Protein AF-A0AAD7N7X2-F1 (afdb_monomer)

Foldseek 3Di:
DDDDPPDPPDDDPVVVVVVLVQQQPFADPVRFGKFWWWDDDPQKIFIWIWTPDVDIWIWGWDDDPPDLDTDIDIDDDDIGTDGDHPVWKDKDFQDPLADDPPWAFAFRIADNVGWTKGWKWFQFPVRHIDIHIATPSSDDSCPDPGGTMITMTTPDPPDDDD

Nearest PDB structures (foldseek):
  7zv6-assembly1_B  TM=5.154E-01  e=1.117E+00  Aichi virus A846/88
  7zv6-assembly3_C  TM=5.191E-01  e=1.377E+00  Aichi virus A846/88
  7zv1-assembly1_A  TM=5.361E-01  e=1.886E+00  Aichi virus A846/88
  7zv1-assembly3_C  TM=5.300E-01  e=4.135E+00  Aichi virus A846/88
  2x1g-assembly2_D  TM=1.932E-01  e=2.325E+00  Drosophila melanogaster

Secondary structure (DSSP, 8-state):
-------GGGS-HHHHHHHHHHH--EE-TTS-EEEEEEEEETTEEEEEEEEESSSEEEEEEE--TT-SS-EEEEE-S--EEE---TTTEEEEE-STTPPPTT-EEPEEEE-TT--EEEEEEEEETTS-EEEEEEETTS-----TTSEEEEEEEESSTT----

Radius of gyration: 15.63 Å; Cα contacts (8 Å, |Δi|>4): 316; chains: 1; bounding box: 41×42×36 Å

Organism: NCBI:txid1033252

Solvent-accessible surface area (backbone atoms only — not comparable to full-atom values): 9474 Å² total; per-residue (Å²): 136,88,82,76,81,84,69,76,88,75,57,57,78,67,59,44,49,52,51,50,56,66,40,43,77,41,49,50,98,85,67,32,45,26,32,46,24,31,28,75,50,96,74,18,37,38,29,26,40,34,35,56,49,106,58,79,44,34,32,29,72,45,70,57,96,88,50,96,59,88,40,78,43,81,52,92,71,73,69,43,81,48,79,57,47,77,94,46,34,46,78,43,75,42,66,95,28,46,70,65,83,99,58,50,69,40,61,24,32,25,42,72,88,66,52,52,25,24,41,24,34,38,34,32,86,88,70,52,53,43,76,42,56,26,40,76,76,39,45,49,81,80,70,76,93,54,53,53,44,24,36,38,27,44,74,45,92,84,69,79,73,130

Structure (mmCIF, N/CA/C/O backbone):
data_AF-A0AAD7N7X2-F1
#
_entry.id   AF-A0AAD7N7X2-F1
#
loop_
_atom_site.group_PDB
_atom_site.id
_atom_site.type_symbol
_atom_site.label_atom_id
_atom_site.label_alt_id
_atom_site.label_comp_id
_atom_site.label_asym_id
_atom_site.label_entity_id
_atom_site.label_seq_id
_atom_site.pdbx_PDB_ins_code
_atom_site.Cartn_x
_atom_site.Cartn_y
_atom_site.Cartn_z
_atom_site.occupancy
_atom_site.B_iso_or_equiv
_atom_site.auth_seq_id
_atom_site.auth_comp_id
_atom_site.auth_asym_id
_atom_site.auth_atom_id
_atom_site.pdbx_PDB_model_num
ATOM 1 N N . MET A 1 1 ? -13.476 6.738 -16.865 1.00 27.53 1 MET A N 1
ATOM 2 C CA . MET A 1 1 ? -12.410 7.370 -16.058 1.00 27.53 1 MET A CA 1
ATOM 3 C C . MET A 1 1 ? -13.084 8.303 -15.060 1.00 27.53 1 MET A C 1
ATOM 5 O O . MET A 1 1 ? -13.447 9.412 -15.425 1.00 27.53 1 MET A O 1
ATOM 9 N N . HIS A 1 2 ? -13.376 7.822 -13.849 1.00 22.67 2 HIS A N 1
ATOM 10 C CA . HIS A 1 2 ? -13.985 8.647 -12.803 1.00 22.67 2 HIS A CA 1
ATOM 11 C C . HIS A 1 2 ? -12.874 9.193 -11.912 1.00 22.67 2 HIS A C 1
ATOM 13 O O . HIS A 1 2 ? -12.377 8.514 -11.021 1.00 22.67 2 HIS A O 1
ATOM 19 N N . TYR A 1 3 ? -12.454 10.416 -12.217 1.00 23.02 3 TYR A N 1
ATOM 20 C CA . TYR A 1 3 ? -11.612 11.218 -11.342 1.00 23.02 3 TYR A CA 1
ATOM 21 C C . TYR A 1 3 ? -12.496 11.664 -10.170 1.00 23.02 3 TYR A C 1
ATOM 23 O O . TYR A 1 3 ? -13.501 12.338 -10.397 1.00 23.02 3 TYR A O 1
ATOM 31 N N . TYR A 1 4 ? -12.166 11.284 -8.936 1.00 24.98 4 TYR A N 1
ATOM 32 C CA . TYR A 1 4 ? -12.743 11.914 -7.748 1.00 24.98 4 TYR A CA 1
ATOM 33 C C . TYR A 1 4 ? -11.771 13.007 -7.297 1.00 24.98 4 TYR A C 1
ATOM 35 O O . TYR A 1 4 ? -10.841 12.710 -6.546 1.00 24.98 4 TYR A O 1
ATOM 43 N N . PRO A 1 5 ? -11.910 14.263 -7.766 1.00 27.75 5 PRO A N 1
ATOM 44 C CA . PRO A 1 5 ? -11.132 15.356 -7.209 1.00 27.75 5 PRO A CA 1
ATOM 45 C C . PRO A 1 5 ? -11.513 15.496 -5.732 1.00 27.75 5 PRO A C 1
ATOM 47 O O . PRO A 1 5 ? -12.625 15.909 -5.399 1.00 27.75 5 PRO A O 1
ATOM 50 N N . TRP A 1 6 ? -10.601 15.114 -4.838 1.00 34.81 6 TRP A N 1
ATOM 51 C CA . TRP A 1 6 ? -10.783 15.277 -3.401 1.00 34.81 6 TRP A CA 1
ATOM 52 C C . TRP A 1 6 ? -10.615 16.765 -3.054 1.00 34.81 6 TRP A C 1
ATOM 54 O O . TRP A 1 6 ? -9.528 17.241 -2.745 1.00 34.81 6 TRP A O 1
ATOM 64 N N . ASN A 1 7 ? -11.700 17.532 -3.192 1.00 28.31 7 ASN A N 1
ATOM 65 C CA . ASN A 1 7 ? -11.772 18.937 -2.797 1.00 28.31 7 ASN A CA 1
ATOM 66 C C . ASN A 1 7 ? -12.208 19.030 -1.327 1.00 28.31 7 ASN A C 1
ATOM 68 O O . ASN A 1 7 ? -13.396 19.082 -1.015 1.00 28.31 7 ASN A O 1
ATOM 72 N N . VAL A 1 8 ? -11.236 19.097 -0.417 1.00 39.16 8 VAL A N 1
ATOM 73 C CA . VAL A 1 8 ? -11.447 19.268 1.042 1.00 39.16 8 VAL A CA 1
ATOM 74 C C . VAL A 1 8 ? -11.963 20.658 1.405 1.00 39.16 8 VAL A C 1
ATOM 76 O O . VAL A 1 8 ? -12.275 20.938 2.556 1.00 39.16 8 VAL A O 1
ATOM 79 N N . SER A 1 9 ? -12.075 21.570 0.443 1.00 34.19 9 SER A N 1
ATOM 80 C CA . SER A 1 9 ? -12.371 22.972 0.731 1.00 34.19 9 SER A CA 1
ATOM 81 C C . SER A 1 9 ? -13.834 23.259 1.096 1.00 34.19 9 SER A C 1
ATOM 83 O O . SER A 1 9 ? -14.146 24.411 1.386 1.00 34.19 9 SER A O 1
ATOM 85 N N . LYS A 1 10 ? -14.745 22.267 1.092 1.00 34.75 10 LYS A N 1
ATOM 86 C CA . LYS A 1 10 ? -16.189 22.515 1.312 1.00 34.75 10 LYS A CA 1
ATOM 87 C C . LYS A 1 10 ? -16.944 21.558 2.244 1.00 34.75 10 LYS A C 1
ATOM 89 O O . LYS A 1 10 ? -18.145 21.742 2.413 1.00 34.75 10 LYS A O 1
ATOM 94 N N . SER A 1 11 ? -16.311 20.563 2.864 1.00 39.66 11 SER A N 1
ATOM 95 C CA . SER A 1 11 ? -17.031 19.655 3.777 1.00 39.66 11 SER A CA 1
ATOM 96 C C . SER A 1 11 ? -16.950 20.128 5.229 1.00 39.66 11 SER A C 1
ATOM 98 O O . SER A 1 11 ? -15.850 20.337 5.744 1.00 39.66 11 SER A O 1
ATOM 100 N N . ASN A 1 12 ? -18.102 20.232 5.900 1.00 40.06 12 ASN A N 1
ATOM 101 C CA . ASN A 1 12 ? -18.206 20.470 7.343 1.00 40.06 12 ASN A CA 1
ATOM 102 C C . ASN A 1 12 ? -17.256 19.554 8.138 1.00 40.06 12 ASN A C 1
ATOM 104 O O . ASN A 1 12 ? -17.024 18.402 7.768 1.00 40.06 12 ASN A O 1
ATOM 108 N N . SER A 1 13 ? -16.714 20.053 9.252 1.00 49.62 13 SER A N 1
ATOM 109 C CA . SER A 1 13 ? -15.649 19.395 10.035 1.00 49.62 13 SER A CA 1
ATOM 110 C C . SER A 1 13 ? -16.013 18.018 10.615 1.00 49.62 13 SER A C 1
ATOM 112 O O . SER A 1 13 ? -15.122 17.241 10.956 1.00 49.62 13 SER A O 1
ATOM 114 N N . LYS A 1 14 ? -17.309 17.696 10.739 1.00 45.47 14 LYS A N 1
ATOM 115 C CA . LYS A 1 14 ? -17.787 16.362 11.144 1.00 45.47 14 LYS A CA 1
ATOM 116 C C . LYS A 1 14 ? -17.828 15.381 9.969 1.00 45.47 14 LYS A C 1
ATOM 118 O O . LYS A 1 14 ? -17.381 14.250 10.126 1.00 45.47 14 LYS A O 1
ATOM 123 N N . ASP A 1 15 ? -18.272 15.834 8.799 1.00 51.47 15 ASP A N 1
ATOM 124 C CA . ASP A 1 15 ? -18.391 15.002 7.596 1.00 51.47 15 ASP A CA 1
ATOM 125 C C . ASP A 1 15 ? -17.020 14.711 6.980 1.00 51.47 15 ASP A C 1
ATOM 127 O O . ASP A 1 15 ? -16.752 13.592 6.559 1.00 51.47 15 ASP A O 1
ATOM 131 N N . SER A 1 16 ? -16.102 15.684 7.015 1.00 49.03 16 SER A N 1
ATOM 132 C CA . SER A 1 16 ? -14.698 15.473 6.623 1.00 49.03 16 SER A CA 1
ATOM 133 C C . SER A 1 16 ? -13.994 14.467 7.525 1.00 49.03 16 SER A C 1
ATOM 135 O O . SER A 1 16 ? -13.276 13.617 7.015 1.00 49.03 16 SER A O 1
ATOM 137 N N . LYS A 1 17 ? -14.212 14.511 8.846 1.00 51.12 17 LYS A N 1
ATOM 138 C CA . LYS A 1 17 ? -13.649 13.515 9.773 1.00 51.12 17 LYS A CA 1
ATOM 139 C C . LYS A 1 17 ? -14.228 12.121 9.546 1.00 51.12 17 LYS A C 1
ATOM 141 O O . LYS A 1 17 ? -13.475 11.156 9.557 1.00 51.12 17 LYS A O 1
ATOM 146 N N . ALA A 1 18 ? -15.536 12.013 9.313 1.00 47.53 18 ALA A N 1
ATOM 147 C CA . ALA A 1 18 ? -16.178 10.739 8.996 1.00 47.53 18 ALA A CA 1
ATOM 148 C C . ALA A 1 18 ? -15.666 10.155 7.667 1.00 47.53 18 ALA A C 1
ATOM 150 O O . ALA A 1 18 ? -15.330 8.975 7.611 1.00 47.53 18 ALA A O 1
ATOM 151 N N . LEU A 1 19 ? -15.521 10.988 6.631 1.00 51.84 19 LEU A N 1
ATOM 152 C CA . LEU A 1 19 ? -14.969 10.585 5.335 1.00 51.84 19 LEU A CA 1
ATOM 153 C C . LEU A 1 19 ? -13.494 10.190 5.440 1.00 51.84 19 LEU A C 1
ATOM 155 O O . LEU A 1 19 ? -13.113 9.127 4.958 1.00 51.84 19 LEU A O 1
ATOM 159 N N . VAL A 1 20 ? -12.672 10.998 6.115 1.00 54.75 20 VAL A N 1
ATOM 160 C CA . VAL A 1 20 ? -11.269 10.668 6.404 1.00 54.75 20 VAL A CA 1
ATOM 161 C C . VAL A 1 20 ? -11.190 9.315 7.098 1.00 54.75 20 VAL A C 1
ATOM 163 O O . VAL A 1 20 ? -10.474 8.447 6.612 1.00 54.75 20 VAL A O 1
ATOM 166 N N . ASN A 1 21 ? -11.985 9.080 8.144 1.00 53.31 21 ASN A N 1
ATOM 167 C CA . ASN A 1 21 ? -11.993 7.805 8.859 1.00 53.31 21 ASN A CA 1
ATOM 168 C C . ASN A 1 21 ? -12.442 6.631 7.976 1.00 53.31 21 ASN A C 1
ATOM 170 O O . ASN A 1 21 ? -11.847 5.566 8.072 1.00 53.31 21 ASN A O 1
ATOM 174 N N . SER A 1 22 ? -13.427 6.826 7.091 1.00 56.62 22 SER A N 1
ATOM 175 C CA . SER A 1 22 ? -13.912 5.767 6.187 1.00 56.62 22 SER A CA 1
ATOM 176 C C . SER A 1 22 ? -12.887 5.327 5.138 1.00 56.62 22 SER A C 1
ATOM 178 O O . SER A 1 22 ? -12.951 4.205 4.652 1.00 56.62 22 SER A O 1
ATOM 180 N N . PHE A 1 23 ? -11.927 6.195 4.806 1.00 63.78 23 PHE A N 1
ATOM 181 C CA . PHE A 1 23 ? -10.853 5.883 3.864 1.00 63.78 23 PHE A CA 1
ATOM 182 C C . PHE A 1 23 ? -9.501 5.663 4.542 1.00 63.78 23 PHE A C 1
ATOM 184 O O . PHE A 1 23 ? -8.555 5.306 3.848 1.00 63.78 23 PHE A O 1
ATOM 191 N N . THR A 1 24 ? -9.382 5.892 5.855 1.00 63.53 24 THR A N 1
ATOM 192 C CA . THR A 1 24 ? -8.120 5.741 6.590 1.00 63.53 24 THR A CA 1
ATOM 193 C C . THR A 1 24 ? -7.795 4.263 6.734 1.00 63.53 24 THR A C 1
ATOM 195 O O . THR A 1 24 ? -8.506 3.528 7.412 1.00 63.53 24 THR A O 1
ATOM 198 N N . GLN A 1 25 ? -6.696 3.820 6.125 1.00 75.75 25 GLN A N 1
ATOM 199 C CA . GLN A 1 25 ? -6.293 2.415 6.178 1.00 75.75 25 GLN A CA 1
ATOM 200 C C . GLN A 1 25 ? -5.578 2.051 7.483 1.00 75.75 25 GLN A C 1
ATOM 202 O O . GLN A 1 25 ? -5.658 0.903 7.919 1.00 75.75 25 GLN A O 1
ATOM 207 N N . THR A 1 26 ? -4.841 2.993 8.081 1.00 81.06 26 THR A N 1
ATOM 208 C CA . THR A 1 26 ? -4.182 2.834 9.389 1.00 81.06 26 THR A CA 1
ATOM 209 C C . THR A 1 26 ? -3.795 4.193 9.971 1.00 81.06 26 THR A C 1
ATOM 211 O O . THR A 1 26 ? -3.915 5.218 9.305 1.00 81.06 26 THR A O 1
ATOM 214 N N . MET A 1 27 ? -3.294 4.194 11.203 1.00 83.94 27 MET A N 1
ATOM 215 C CA . MET A 1 27 ? -2.611 5.334 11.811 1.00 83.94 27 MET A CA 1
ATOM 216 C C . MET A 1 27 ? -1.099 5.084 11.857 1.00 83.94 27 MET A C 1
ATOM 218 O O . MET A 1 27 ? -0.667 3.929 11.929 1.00 83.94 27 MET A O 1
ATOM 222 N N . ASP A 1 28 ? -0.298 6.150 11.810 1.00 81.81 28 ASP A N 1
ATOM 223 C CA . ASP A 1 28 ? 1.132 6.078 12.122 1.00 81.81 28 ASP A CA 1
ATOM 224 C C . ASP A 1 28 ? 1.380 6.083 13.643 1.00 81.81 28 ASP A C 1
ATOM 226 O O . ASP A 1 28 ? 0.453 6.111 14.453 1.00 81.81 28 ASP A O 1
ATOM 230 N N . GLU A 1 29 ? 2.651 6.048 14.049 1.00 79.44 29 GLU A N 1
ATOM 231 C CA . GLU A 1 29 ? 3.046 6.008 15.465 1.00 79.44 29 GLU A CA 1
ATOM 232 C C . GLU A 1 29 ? 2.676 7.276 16.250 1.00 79.44 29 GLU A C 1
ATOM 234 O O . GLU A 1 29 ? 2.645 7.249 17.478 1.00 79.44 29 GLU A O 1
ATOM 239 N N . LEU A 1 30 ? 2.385 8.374 15.552 1.00 84.38 30 LEU A N 1
ATOM 240 C CA . LEU A 1 30 ? 1.970 9.650 16.129 1.00 84.38 30 LEU A CA 1
ATOM 241 C C . LEU A 1 30 ? 0.445 9.842 16.065 1.00 84.38 30 LEU A C 1
ATOM 243 O O . LEU A 1 30 ? -0.056 10.890 16.470 1.00 84.38 30 LEU A O 1
ATOM 247 N N . GLY A 1 31 ? -0.299 8.845 15.573 1.00 83.00 31 GLY A N 1
ATOM 248 C CA . GLY A 1 31 ? -1.752 8.903 15.434 1.00 83.00 31 GLY A CA 1
ATOM 249 C C . GLY A 1 31 ? -2.238 9.683 14.208 1.00 83.00 31 GLY A C 1
ATOM 250 O O . GLY A 1 31 ? -3.413 10.046 14.159 1.00 83.00 31 GLY A O 1
ATOM 251 N N . ASN A 1 32 ? -1.373 9.957 13.225 1.00 86.94 32 ASN A N 1
ATOM 252 C CA . ASN A 1 32 ? -1.793 10.591 11.977 1.00 86.94 32 ASN A CA 1
ATOM 253 C C . ASN A 1 32 ? -2.456 9.560 11.047 1.00 86.94 32 ASN A C 1
ATOM 255 O O . ASN A 1 32 ? -1.936 8.446 10.921 1.00 86.94 32 ASN A O 1
ATOM 259 N N . PRO A 1 33 ? -3.529 9.928 10.322 1.00 87.44 33 PRO A N 1
ATOM 260 C CA . PRO A 1 33 ? -4.113 9.080 9.288 1.00 87.44 33 PRO A CA 1
ATOM 261 C C . PRO A 1 33 ? -3.110 8.739 8.187 1.00 87.44 33 PRO A C 1
ATOM 263 O O . PRO A 1 33 ? -2.404 9.611 7.668 1.00 87.44 33 PRO A O 1
ATOM 266 N N . VAL A 1 34 ? -3.080 7.466 7.805 1.00 87.12 34 VAL A N 1
ATOM 267 C CA . VAL A 1 34 ? -2.218 6.939 6.750 1.00 87.12 34 VAL A CA 1
ATOM 268 C C . VAL A 1 34 ? -3.067 6.342 5.641 1.00 87.12 34 VAL A C 1
ATOM 270 O O . VAL A 1 34 ? -3.875 5.439 5.875 1.00 87.12 34 VAL A O 1
ATOM 273 N N . PHE A 1 35 ? -2.801 6.815 4.424 1.00 88.94 35 PHE A N 1
ATOM 274 C CA . PHE A 1 35 ? -3.450 6.379 3.201 1.00 88.94 35 PHE A CA 1
ATOM 275 C C . PHE A 1 35 ? -2.545 5.567 2.284 1.00 88.94 35 PHE A C 1
ATOM 277 O O . PHE A 1 35 ? -1.326 5.729 2.302 1.00 88.94 35 PHE A O 1
ATOM 284 N N . MET A 1 36 ? -3.138 4.712 1.452 1.00 89.31 36 MET A N 1
ATOM 285 C CA . MET A 1 36 ? -2.437 4.071 0.336 1.00 89.31 36 MET A CA 1
ATOM 286 C C . MET A 1 36 ? -2.492 4.939 -0.917 1.00 89.31 36 MET A C 1
ATOM 288 O O . MET A 1 36 ? -3.476 5.636 -1.162 1.00 89.31 36 MET A O 1
ATOM 292 N N . GLY A 1 37 ? -1.465 4.845 -1.752 1.00 91.00 37 GLY A N 1
ATOM 293 C CA . GLY A 1 37 ? -1.456 5.494 -3.053 1.00 91.00 37 GLY A CA 1
ATOM 294 C C . GLY A 1 37 ? -0.357 4.998 -3.977 1.00 91.00 37 GLY A C 1
ATOM 295 O O . GLY A 1 37 ? 0.355 4.050 -3.668 1.00 91.00 37 GLY A O 1
ATOM 296 N N . SER A 1 38 ? -0.214 5.649 -5.122 1.00 92.12 38 SER A N 1
ATOM 297 C CA . SER A 1 38 ? 0.849 5.373 -6.089 1.00 92.12 38 SER A CA 1
ATOM 298 C C . SER A 1 38 ? 1.551 6.666 -6.483 1.00 92.12 38 SER A C 1
ATOM 300 O O . SER A 1 38 ? 0.901 7.702 -6.635 1.00 92.12 38 SER A O 1
ATOM 302 N N . ALA A 1 39 ? 2.867 6.623 -6.670 1.00 91.88 39 ALA A N 1
ATOM 303 C CA . ALA A 1 39 ? 3.660 7.789 -7.048 1.00 91.88 39 ALA A CA 1
ATOM 304 C C . ALA A 1 39 ? 4.720 7.438 -8.107 1.00 91.88 39 ALA A C 1
ATOM 306 O O . ALA A 1 39 ? 5.342 6.379 -8.018 1.00 91.88 39 ALA A O 1
ATOM 307 N N . PRO A 1 40 ? 4.972 8.304 -9.105 1.00 91.44 40 PRO A N 1
ATOM 308 C CA . PRO A 1 40 ? 6.062 8.109 -10.046 1.00 91.44 40 PRO A CA 1
ATOM 309 C C . PRO A 1 40 ? 7.416 8.356 -9.374 1.00 91.44 40 PRO A 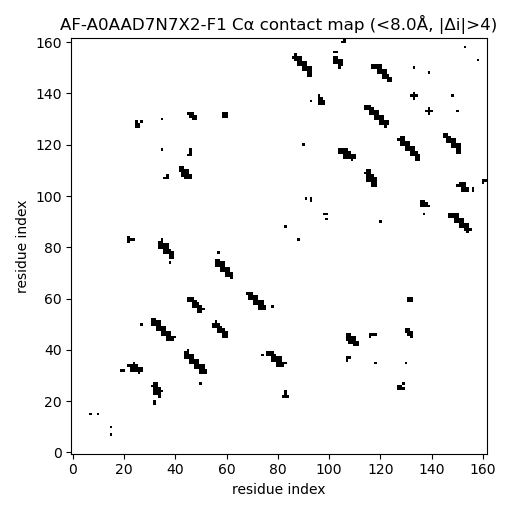C 1
ATOM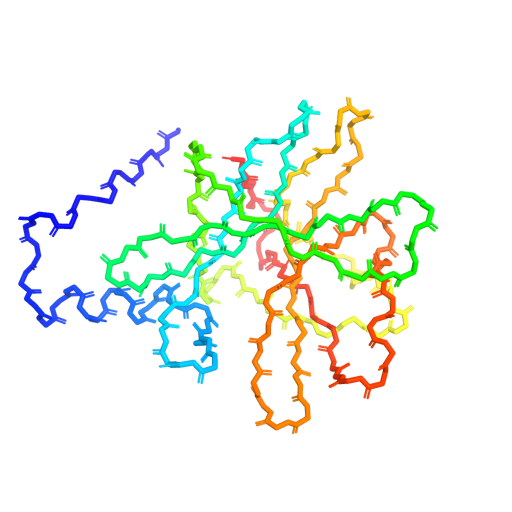 311 O O . PRO A 1 40 ? 7.634 9.390 -8.740 1.00 91.44 40 PRO A O 1
ATOM 314 N N . PHE A 1 41 ? 8.357 7.438 -9.577 1.00 88.69 41 PHE A N 1
ATOM 315 C CA . PHE A 1 41 ? 9.729 7.559 -9.100 1.00 88.69 41 PHE A CA 1
ATOM 316 C C . PHE A 1 41 ? 10.706 6.888 -10.067 1.00 88.69 41 PHE A C 1
ATOM 318 O O . PHE A 1 41 ? 10.596 5.698 -10.352 1.00 88.69 41 PHE A O 1
ATOM 325 N N . LYS A 1 42 ? 11.682 7.652 -10.579 1.00 88.81 42 LYS A N 1
ATOM 326 C CA . LYS A 1 42 ? 12.773 7.158 -11.449 1.00 88.81 42 LYS A CA 1
ATOM 327 C C . LYS A 1 42 ? 12.300 6.224 -12.586 1.00 88.81 42 LYS A C 1
ATOM 329 O O . LYS A 1 42 ? 12.873 5.161 -12.807 1.00 88.81 42 LYS A O 1
ATOM 334 N N . GLY A 1 43 ? 11.231 6.604 -13.290 1.00 86.81 43 GLY A N 1
ATOM 335 C CA . GLY A 1 43 ? 10.674 5.823 -14.407 1.00 86.81 43 GLY A CA 1
ATOM 336 C C . GLY A 1 43 ? 9.860 4.587 -13.998 1.00 86.81 43 GLY A C 1
ATOM 337 O O . GLY A 1 43 ? 9.488 3.794 -14.855 1.00 86.81 43 GLY A O 1
ATO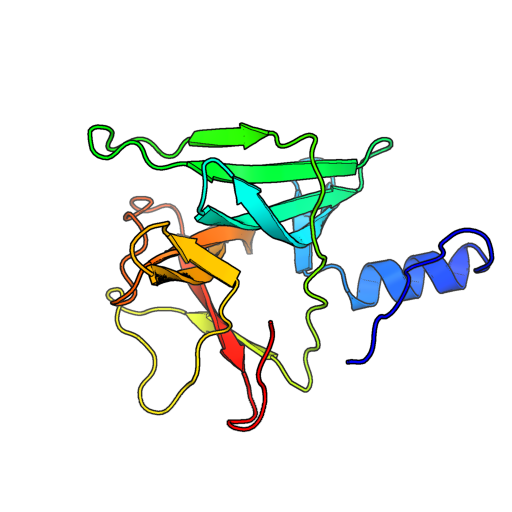M 338 N N . SER A 1 44 ? 9.587 4.418 -12.705 1.00 89.06 44 SER A N 1
ATOM 339 C CA . SER A 1 44 ? 8.684 3.409 -12.144 1.00 89.06 44 SER A CA 1
ATOM 340 C C . SER A 1 44 ? 7.469 4.086 -11.502 1.00 89.06 44 SER A C 1
ATOM 342 O O . SER A 1 44 ? 7.502 5.283 -11.211 1.00 89.06 44 SER A O 1
ATOM 344 N N . ILE A 1 45 ? 6.410 3.318 -11.256 1.00 91.25 45 ILE A N 1
ATOM 345 C CA . ILE A 1 45 ? 5.315 3.692 -10.356 1.00 91.25 45 ILE A CA 1
ATOM 346 C C . ILE A 1 45 ? 5.481 2.882 -9.071 1.00 91.25 45 ILE A C 1
ATOM 348 O O . ILE A 1 45 ? 5.546 1.651 -9.116 1.00 91.25 45 ILE A O 1
ATOM 352 N N . GLU A 1 46 ? 5.578 3.573 -7.942 1.00 88.62 46 GLU A N 1
ATOM 353 C CA . GLU A 1 46 ? 5.778 2.988 -6.620 1.00 88.62 46 GLU A CA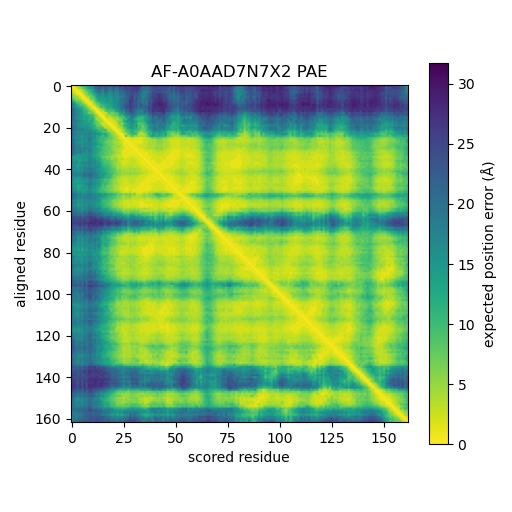 1
ATOM 354 C C . GLU A 1 46 ? 4.486 3.041 -5.805 1.00 88.62 46 GLU A C 1
ATOM 356 O O . GLU A 1 46 ? 3.915 4.130 -5.667 1.00 88.62 46 GLU A O 1
ATOM 361 N N . PRO A 1 47 ? 4.057 1.921 -5.197 1.00 90.25 47 PRO A N 1
ATOM 362 C CA . PRO A 1 47 ? 3.088 1.972 -4.116 1.00 90.25 47 PRO A CA 1
ATOM 363 C C . PRO A 1 47 ? 3.649 2.829 -2.977 1.00 90.25 47 PRO A C 1
ATOM 365 O O . PRO A 1 47 ? 4.793 2.661 -2.551 1.00 90.25 47 PRO A O 1
ATOM 368 N N . CYS A 1 48 ? 2.841 3.748 -2.468 1.00 90.25 48 CYS A N 1
ATOM 369 C CA . CYS A 1 48 ? 3.231 4.678 -1.425 1.00 90.25 48 CYS A CA 1
ATOM 370 C C . CYS A 1 48 ? 2.238 4.682 -0.258 1.00 90.25 48 CYS A C 1
ATOM 372 O O . CYS A 1 48 ? 1.055 4.353 -0.400 1.00 90.25 48 CYS A O 1
ATOM 374 N N . ARG A 1 49 ? 2.746 5.065 0.914 1.00 89.81 49 ARG A N 1
ATOM 375 C CA . ARG A 1 49 ? 1.959 5.493 2.067 1.00 89.81 49 ARG A CA 1
ATOM 376 C C . ARG A 1 49 ? 1.924 7.014 2.117 1.00 89.81 49 ARG A C 1
ATOM 378 O O . ARG A 1 49 ? 2.944 7.670 1.914 1.00 89.81 49 ARG A O 1
ATOM 385 N N . ILE A 1 50 ? 0.762 7.572 2.407 1.00 91.25 50 ILE A N 1
ATOM 386 C CA . ILE A 1 50 ? 0.506 9.009 2.425 1.00 91.25 50 ILE A CA 1
ATOM 387 C C . ILE A 1 50 ? 0.042 9.362 3.830 1.00 91.25 50 ILE A C 1
ATOM 389 O O . ILE A 1 50 ? -1.020 8.928 4.259 1.00 91.25 50 ILE A O 1
ATOM 393 N N . VAL A 1 51 ? 0.849 10.111 4.567 1.00 90.00 51 VAL A N 1
ATOM 394 C CA . VAL A 1 51 ? 0.536 10.538 5.931 1.00 90.00 51 VAL A CA 1
ATOM 395 C C . VAL A 1 51 ? -0.110 11.911 5.878 1.00 90.00 51 VAL A C 1
ATOM 397 O O . VAL A 1 51 ? 0.494 12.864 5.380 1.00 90.00 51 VAL A O 1
ATOM 400 N N . ALA A 1 52 ? -1.320 12.018 6.418 1.00 88.25 52 ALA A N 1
ATOM 401 C CA . ALA A 1 52 ? -2.002 13.288 6.619 1.00 88.25 52 ALA A CA 1
ATOM 402 C C . ALA A 1 52 ? -1.638 13.862 7.998 1.00 88.25 52 ALA A C 1
ATOM 404 O O . ALA A 1 52 ? -2.393 13.749 8.960 1.00 88.25 52 ALA A O 1
ATOM 405 N N . SER A 1 53 ? -0.448 14.453 8.086 1.00 81.50 53 SER A N 1
ATOM 406 C CA . SER A 1 53 ? -0.038 15.342 9.185 1.00 81.50 53 SER A CA 1
ATOM 407 C C . SER A 1 53 ? -0.312 16.802 8.747 1.00 81.50 53 SER A C 1
ATOM 409 O O . SER A 1 53 ? -0.816 16.970 7.635 1.00 81.50 53 SER A O 1
ATOM 411 N N . PRO A 1 54 ? -0.042 17.879 9.525 1.00 82.81 54 PRO A N 1
ATOM 412 C CA . PRO A 1 54 ? -0.335 19.258 9.093 1.00 82.81 54 PRO A CA 1
ATOM 413 C C . PRO A 1 54 ? 0.148 19.599 7.671 1.00 82.81 54 PRO A C 1
ATOM 415 O O . PRO A 1 54 ? -0.460 20.426 6.996 1.00 82.81 54 PRO A O 1
ATOM 418 N N . GLU A 1 55 ? 1.184 18.900 7.201 1.00 87.25 55 GLU A N 1
ATOM 419 C CA . GLU A 1 55 ? 1.534 18.768 5.790 1.00 87.25 55 GLU A CA 1
ATOM 420 C C . GLU A 1 55 ? 1.385 17.307 5.324 1.00 87.25 55 GLU A C 1
ATOM 422 O O . GLU A 1 55 ? 1.715 16.367 6.057 1.00 87.25 55 GLU A O 1
ATOM 427 N N . ILE A 1 56 ? 0.927 17.110 4.082 1.00 89.75 56 ILE A N 1
ATOM 428 C CA . ILE A 1 56 ? 0.861 15.781 3.460 1.00 89.75 56 ILE A CA 1
ATOM 429 C C . ILE A 1 56 ? 2.281 15.297 3.169 1.00 89.75 56 ILE A C 1
ATOM 431 O O . ILE A 1 56 ? 3.030 15.956 2.446 1.00 89.75 56 ILE A O 1
ATOM 435 N N . ARG A 1 57 ? 2.630 14.110 3.675 1.00 91.69 57 ARG A N 1
ATOM 436 C CA . ARG A 1 57 ? 3.924 13.464 3.416 1.00 91.69 57 ARG A CA 1
ATOM 437 C C . ARG A 1 57 ? 3.723 12.133 2.716 1.00 91.69 57 ARG A C 1
ATOM 439 O O . ARG A 1 57 ? 2.924 11.313 3.160 1.00 91.69 57 ARG A O 1
ATOM 446 N N . VAL A 1 58 ? 4.454 11.903 1.632 1.00 90.56 58 VAL A N 1
ATOM 447 C CA . VAL A 1 58 ? 4.346 10.681 0.826 1.00 90.56 58 VAL A CA 1
ATOM 448 C C . VAL A 1 58 ? 5.633 9.892 0.956 1.00 90.56 58 VAL A C 1
ATOM 450 O O . VAL A 1 58 ? 6.712 10.456 0.814 1.00 90.56 58 VAL A O 1
ATOM 453 N N . TYR A 1 59 ? 5.525 8.590 1.195 1.00 90.12 59 TYR A N 1
ATOM 454 C CA . TYR A 1 59 ? 6.672 7.698 1.309 1.00 90.12 59 TYR A CA 1
ATOM 455 C C . TYR A 1 59 ? 6.445 6.441 0.500 1.00 90.12 59 TYR A C 1
ATOM 457 O O . TYR A 1 59 ? 5.352 5.885 0.521 1.00 90.12 59 TYR A O 1
ATOM 465 N N . PHE A 1 60 ? 7.481 5.944 -0.151 1.00 86.50 60 PHE A N 1
ATOM 466 C CA . PHE A 1 60 ? 7.473 4.602 -0.721 1.00 86.50 60 PHE A CA 1
ATOM 467 C C . PHE A 1 60 ? 8.678 3.816 -0.223 1.00 86.50 60 PHE A C 1
ATOM 469 O O . PHE A 1 60 ? 9.694 4.383 0.199 1.00 86.50 60 PHE A O 1
ATOM 476 N N . ASP A 1 61 ? 8.549 2.496 -0.286 1.00 78.00 61 ASP A N 1
ATOM 477 C CA . ASP A 1 61 ? 9.647 1.598 0.030 1.00 78.00 61 ASP A CA 1
ATOM 478 C C . ASP A 1 61 ? 10.628 1.602 -1.141 1.00 78.00 61 ASP A C 1
ATOM 480 O O . ASP A 1 61 ? 10.279 1.256 -2.271 1.00 78.00 61 ASP A O 1
ATOM 484 N N . HIS A 1 62 ? 11.873 1.980 -0.873 1.00 68.12 62 HIS A N 1
ATOM 485 C CA . HIS A 1 62 ? 12.958 1.805 -1.819 1.00 68.12 62 HIS A CA 1
ATOM 486 C C . HIS A 1 62 ? 13.825 0.629 -1.378 1.00 68.12 62 HIS A C 1
ATOM 488 O O . HIS A 1 62 ? 14.290 0.573 -0.240 1.00 68.12 62 HIS A O 1
ATOM 494 N N . TYR A 1 63 ? 14.052 -0.297 -2.306 1.00 63.75 63 TYR A N 1
ATOM 495 C CA . TYR A 1 63 ? 14.941 -1.436 -2.116 1.00 63.75 63 TYR A CA 1
ATOM 496 C C . TYR A 1 63 ? 16.099 -1.308 -3.105 1.00 63.75 63 TYR A C 1
ATOM 498 O O . TYR A 1 63 ? 15.930 -1.642 -4.284 1.00 63.75 63 TYR A O 1
ATOM 506 N N . PRO A 1 64 ? 17.263 -0.800 -2.671 1.00 55.28 64 PRO A N 1
ATOM 507 C CA . PRO A 1 64 ? 18.483 -0.943 -3.449 1.00 55.28 64 PRO A CA 1
ATOM 508 C C . PRO A 1 64 ? 18.720 -2.441 -3.675 1.00 55.28 64 PRO A C 1
ATOM 510 O O . PRO A 1 64 ? 18.606 -3.222 -2.734 1.00 55.28 64 PRO A O 1
ATOM 513 N N . GLN A 1 65 ? 19.044 -2.862 -4.903 1.00 50.31 65 GLN A N 1
ATOM 514 C CA . GLN A 1 65 ? 19.287 -4.285 -5.212 1.00 50.31 65 GLN A CA 1
ATOM 515 C C . GLN A 1 65 ? 20.400 -4.915 -4.351 1.00 50.31 65 GLN A C 1
ATOM 517 O O . GLN A 1 65 ? 20.487 -6.137 -4.267 1.00 50.31 65 GLN A O 1
ATOM 522 N N . GLU A 1 66 ? 21.222 -4.085 -3.710 1.00 43.09 66 GLU A N 1
ATOM 523 C CA . GLU A 1 66 ? 22.418 -4.469 -2.963 1.00 43.09 66 GLU A CA 1
ATOM 524 C C . GLU A 1 66 ? 22.250 -4.372 -1.436 1.00 43.09 66 GLU A C 1
ATOM 526 O O . GLU A 1 66 ? 23.157 -4.751 -0.699 1.00 43.09 66 GLU A O 1
ATOM 531 N N . GLU A 1 67 ? 21.096 -3.914 -0.932 1.00 43.59 67 GLU A N 1
ATOM 532 C CA . GLU A 1 67 ? 20.853 -3.773 0.508 1.00 43.59 67 GLU A CA 1
ATOM 533 C C . GLU A 1 67 ? 19.753 -4.721 1.014 1.00 43.59 67 GLU A C 1
ATOM 535 O O . GLU A 1 67 ? 18.672 -4.846 0.442 1.00 43.59 67 GLU A O 1
ATOM 540 N N . VAL A 1 68 ? 20.018 -5.362 2.158 1.00 48.22 68 VAL A N 1
ATOM 541 C CA . VAL A 1 68 ? 19.028 -6.140 2.934 1.00 48.22 68 VAL A CA 1
ATOM 542 C C . VAL A 1 68 ? 18.135 -5.208 3.775 1.00 48.22 68 VAL A C 1
ATOM 544 O O . VAL A 1 68 ? 17.168 -5.643 4.401 1.00 48.22 68 VAL A O 1
ATOM 547 N N . THR A 1 69 ? 18.447 -3.911 3.802 1.00 50.81 69 THR A N 1
ATOM 548 C CA . THR A 1 69 ? 17.771 -2.900 4.610 1.00 50.81 69 THR A CA 1
ATOM 549 C C . THR A 1 69 ? 16.644 -2.219 3.845 1.00 50.81 69 THR A C 1
ATOM 551 O O . THR A 1 69 ? 16.814 -1.679 2.756 1.00 50.81 69 THR A O 1
ATOM 554 N N . HIS A 1 70 ? 15.460 -2.238 4.454 1.00 64.25 70 HIS A N 1
ATOM 555 C CA . HIS A 1 70 ? 14.321 -1.428 4.035 1.00 64.25 70 HIS A CA 1
ATOM 556 C C . HIS A 1 70 ? 14.633 0.051 4.275 1.00 64.25 70 HIS A C 1
ATOM 558 O O . HIS A 1 70 ? 15.110 0.418 5.351 1.00 64.25 70 HIS A O 1
ATOM 564 N N . ARG A 1 71 ? 14.357 0.899 3.278 1.00 70.06 71 ARG A N 1
ATOM 565 C CA . ARG A 1 71 ? 14.489 2.348 3.413 1.00 70.06 71 ARG A CA 1
ATOM 566 C C . ARG A 1 71 ? 13.255 3.037 2.853 1.00 70.06 71 ARG A C 1
ATOM 568 O O . ARG A 1 71 ? 12.913 2.872 1.683 1.00 70.06 71 ARG A O 1
ATOM 575 N N . GLU A 1 72 ? 12.597 3.832 3.684 1.00 79.69 72 GLU A N 1
ATOM 576 C CA . GLU A 1 72 ? 11.528 4.710 3.217 1.00 79.69 72 GLU A CA 1
ATOM 577 C C . GLU A 1 72 ? 12.140 5.953 2.576 1.00 79.69 72 GLU A C 1
ATOM 579 O O . GLU A 1 72 ? 13.049 6.576 3.128 1.00 79.69 72 GLU A O 1
ATOM 584 N N . THR A 1 73 ? 11.644 6.308 1.396 1.00 86.25 73 THR A N 1
ATOM 585 C CA . THR A 1 73 ? 12.030 7.537 0.699 1.00 86.25 73 THR A CA 1
ATOM 586 C C . THR A 1 73 ? 10.844 8.483 0.688 1.00 86.25 73 THR A C 1
ATOM 588 O O . THR A 1 73 ? 9.763 8.105 0.242 1.00 86.25 73 THR A O 1
ATOM 591 N N . GLU A 1 74 ? 11.043 9.708 1.175 1.00 91.44 74 GLU A N 1
ATOM 592 C CA . GLU A 1 74 ? 10.034 10.762 1.076 1.00 91.44 74 GLU A CA 1
ATOM 593 C C . GLU A 1 74 ? 9.948 11.290 -0.363 1.00 91.44 74 GLU A C 1
ATOM 595 O O . GLU A 1 74 ? 10.959 11.596 -0.999 1.00 91.44 74 GLU A O 1
ATOM 600 N N . HIS A 1 75 ? 8.723 11.426 -0.862 1.00 90.62 75 HIS A N 1
ATOM 601 C CA . HIS A 1 75 ? 8.389 11.924 -2.189 1.00 90.62 75 HIS A CA 1
ATOM 602 C C . HIS A 1 75 ? 7.673 13.264 -2.093 1.00 90.62 75 HIS A C 1
ATOM 604 O O . HIS A 1 75 ? 6.723 13.416 -1.329 1.00 90.62 75 HIS A O 1
ATOM 610 N N . ARG A 1 76 ? 8.104 14.230 -2.908 1.00 90.06 76 ARG A N 1
ATOM 611 C CA . ARG A 1 76 ? 7.518 15.583 -2.974 1.00 90.06 76 ARG A CA 1
ATOM 612 C C . ARG A 1 76 ? 6.834 15.884 -4.310 1.00 90.06 76 ARG A C 1
ATOM 614 O O . ARG A 1 76 ? 6.550 17.038 -4.611 1.00 90.06 76 ARG A O 1
ATOM 621 N N . GLY A 1 77 ? 6.620 14.862 -5.135 1.00 89.56 77 GLY A N 1
ATOM 622 C CA . GLY A 1 77 ? 5.973 14.992 -6.437 1.00 89.56 77 GLY A CA 1
ATOM 623 C C . GLY A 1 77 ? 4.488 14.615 -6.417 1.00 89.56 77 GLY A C 1
ATOM 624 O O . GLY A 1 77 ? 3.911 14.392 -5.351 1.00 89.56 77 GLY A O 1
ATOM 625 N N . PRO A 1 78 ? 3.864 14.499 -7.603 1.00 92.06 78 PRO A N 1
ATOM 626 C CA . PRO A 1 78 ? 2.481 14.054 -7.717 1.00 92.06 78 PRO A CA 1
ATOM 627 C C . PRO A 1 78 ? 2.322 12.626 -7.192 1.00 92.06 78 PRO A C 1
ATOM 629 O O . PRO A 1 78 ? 3.254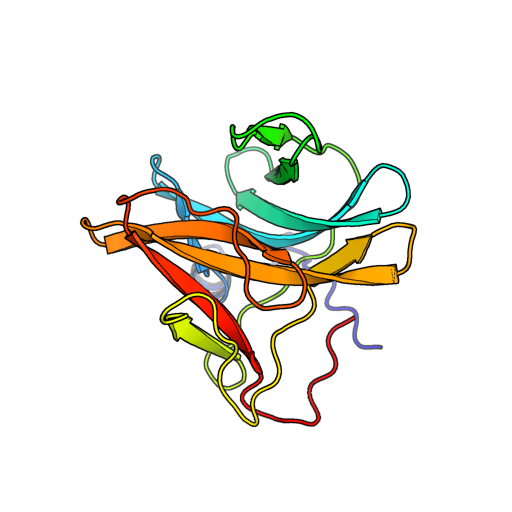 11.821 -7.243 1.00 92.06 78 PRO A O 1
ATOM 632 N N . PHE A 1 79 ? 1.126 12.315 -6.713 1.00 92.94 79 PHE A N 1
ATOM 633 C CA . PHE A 1 79 ? 0.723 10.991 -6.263 1.00 92.94 79 PHE A CA 1
ATOM 634 C C . PHE A 1 79 ? -0.780 10.823 -6.491 1.00 92.94 79 PHE A C 1
ATOM 636 O O . PHE A 1 79 ? -1.514 11.804 -6.615 1.00 92.94 79 PHE A O 1
ATOM 643 N N . THR A 1 80 ? -1.231 9.576 -6.519 1.00 91.00 80 THR A N 1
ATOM 644 C CA . THR A 1 80 ? -2.649 9.216 -6.592 1.00 91.00 80 THR A CA 1
ATOM 645 C C . THR A 1 80 ? -3.031 8.492 -5.315 1.00 91.00 80 THR A C 1
ATOM 647 O O . THR A 1 80 ? -2.282 7.633 -4.857 1.00 91.00 80 THR A O 1
ATOM 650 N N . LEU A 1 81 ? -4.178 8.835 -4.732 1.00 89.69 81 LEU A N 1
ATOM 651 C CA . LEU A 1 81 ? -4.745 8.092 -3.609 1.00 89.69 81 LEU A CA 1
ATOM 652 C C . LEU A 1 81 ? -5.413 6.816 -4.117 1.00 89.69 81 LEU A C 1
ATOM 654 O O . LEU A 1 81 ? -6.128 6.846 -5.116 1.00 89.69 81 LEU A O 1
ATOM 658 N N . LEU A 1 82 ? -5.232 5.725 -3.382 1.00 87.44 82 LEU A N 1
ATOM 659 C CA . LEU A 1 82 ? -6.022 4.513 -3.518 1.00 87.44 82 LEU A CA 1
ATOM 660 C C . LEU A 1 82 ? -6.989 4.432 -2.325 1.00 87.44 82 LEU A C 1
ATOM 662 O O . LEU A 1 82 ? -6.574 4.032 -1.232 1.00 87.44 82 LEU A O 1
ATOM 666 N N . PRO A 1 83 ? -8.270 4.801 -2.501 1.00 83.81 83 PRO A N 1
ATOM 667 C CA . PRO A 1 83 ? -9.278 4.601 -1.470 1.00 83.81 83 PRO A CA 1
ATOM 668 C C . PRO A 1 83 ? -9.425 3.108 -1.178 1.00 83.81 83 PRO A C 1
ATOM 670 O O . PRO A 1 83 ? -9.621 2.314 -2.098 1.00 83.81 83 PRO A O 1
ATOM 673 N N . PHE A 1 84 ? -9.335 2.721 0.093 1.00 82.19 84 PHE A N 1
ATOM 674 C CA . PHE A 1 84 ? -9.691 1.368 0.503 1.00 82.19 84 PHE A CA 1
ATOM 675 C C . PHE A 1 84 ? -11.199 1.322 0.732 1.00 82.19 84 PHE A C 1
ATOM 677 O O . PHE A 1 84 ? -11.738 2.173 1.432 1.00 82.19 84 PHE A O 1
ATOM 684 N N . VAL A 1 85 ? -11.865 0.368 0.090 1.00 82.88 85 VAL A N 1
ATOM 685 C CA . VAL A 1 85 ? -13.319 0.195 0.149 1.00 82.88 85 VAL A CA 1
ATOM 686 C C . VAL A 1 85 ? -13.564 -1.222 0.641 1.00 82.88 85 VAL A C 1
ATOM 688 O O . VAL A 1 85 ? -13.311 -2.162 -0.108 1.00 82.88 85 VAL A O 1
ATOM 691 N N . GLU A 1 86 ? -13.998 -1.376 1.891 1.00 81.44 86 GLU A N 1
ATOM 692 C CA . GLU A 1 86 ? -14.128 -2.680 2.564 1.00 81.44 86 GLU A CA 1
ATOM 693 C C . GLU A 1 86 ? -15.068 -3.641 1.825 1.00 81.44 86 GLU A C 1
ATOM 695 O O . GLU A 1 86 ? -14.837 -4.846 1.800 1.00 81.44 86 GLU A O 1
ATOM 700 N N . GLU A 1 87 ? -16.082 -3.122 1.132 1.00 83.38 87 GLU A N 1
ATOM 701 C CA . GLU A 1 87 ? -17.021 -3.928 0.346 1.00 83.38 87 GLU A CA 1
ATOM 702 C C . GLU A 1 87 ? -16.411 -4.468 -0.955 1.00 83.38 87 GLU A C 1
ATOM 704 O O . GLU A 1 87 ? -17.009 -5.314 -1.619 1.00 83.38 87 GLU A O 1
ATOM 709 N N . LYS A 1 88 ? -15.242 -3.959 -1.360 1.00 82.12 88 LYS A N 1
ATOM 710 C CA . LYS A 1 88 ? -14.580 -4.303 -2.630 1.00 82.12 88 LYS A CA 1
ATOM 711 C C . LYS A 1 88 ? -13.149 -4.793 -2.466 1.00 82.12 88 LYS A C 1
ATOM 713 O O . LYS A 1 88 ? -12.574 -5.318 -3.422 1.00 82.12 88 LYS A O 1
ATOM 718 N N . MET A 1 89 ? -12.559 -4.589 -1.297 1.00 87.25 89 MET A N 1
ATOM 719 C CA . MET A 1 89 ? -11.164 -4.871 -1.019 1.00 87.25 89 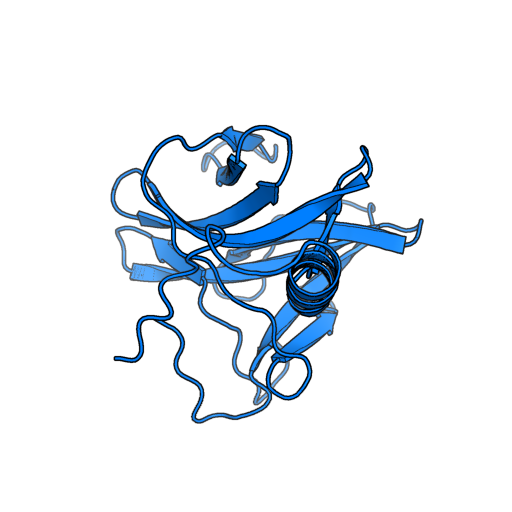MET A CA 1
ATOM 720 C C . MET A 1 89 ? -11.023 -5.532 0.337 1.00 87.25 89 MET A C 1
ATOM 722 O O . MET A 1 89 ? -11.719 -5.191 1.287 1.00 87.25 89 MET A O 1
ATOM 726 N N . GLU A 1 90 ? -10.051 -6.424 0.451 1.00 87.94 90 GLU A N 1
ATOM 727 C CA . GLU A 1 90 ? -9.712 -7.014 1.737 1.00 87.94 90 GLU A CA 1
ATOM 728 C C . GLU A 1 90 ? -8.212 -7.223 1.896 1.00 87.94 90 GLU A C 1
ATOM 730 O O . GLU A 1 90 ? -7.461 -7.343 0.924 1.00 87.94 90 GLU A O 1
ATOM 735 N N . TRP A 1 91 ? -7.783 -7.279 3.152 1.00 86.19 91 TRP A N 1
ATOM 736 C CA . TRP A 1 91 ? -6.418 -7.609 3.525 1.00 86.19 91 TRP A CA 1
ATOM 737 C C . TRP A 1 91 ? -6.319 -9.093 3.852 1.00 86.19 91 TRP A C 1
ATOM 739 O O . TRP A 1 91 ? -6.948 -9.554 4.799 1.00 86.19 91 TRP A O 1
ATOM 749 N N . ILE A 1 92 ? -5.479 -9.819 3.117 1.00 85.12 92 ILE A N 1
ATOM 750 C CA . ILE A 1 92 ? -5.209 -11.236 3.374 1.00 85.12 92 ILE A CA 1
ATOM 75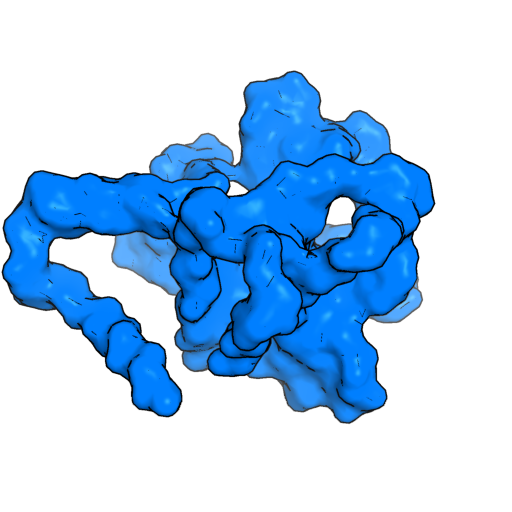1 C C . ILE A 1 92 ? -3.765 -11.432 3.800 1.00 85.12 92 ILE A C 1
ATOM 753 O O . ILE A 1 92 ? -2.849 -10.951 3.130 1.00 85.12 92 ILE A O 1
ATOM 757 N N . VAL A 1 93 ? -3.571 -12.199 4.873 1.00 82.81 93 VAL A N 1
ATOM 758 C CA . VAL A 1 93 ? -2.256 -12.651 5.332 1.00 82.81 93 VAL A CA 1
ATOM 759 C C . VAL A 1 93 ? -1.622 -13.568 4.282 1.00 82.81 93 VAL A C 1
ATOM 761 O O . VAL A 1 93 ? -2.217 -14.544 3.825 1.00 82.81 93 VAL A O 1
ATOM 764 N N . LEU A 1 94 ? -0.385 -13.261 3.904 1.00 77.56 94 LEU A N 1
ATOM 765 C CA . LEU A 1 94 ? 0.440 -14.084 3.033 1.00 77.56 94 LEU A CA 1
ATOM 766 C C . LEU A 1 94 ? 1.183 -15.126 3.872 1.00 77.56 94 LEU A C 1
ATOM 768 O O . LEU A 1 94 ? 2.157 -14.816 4.559 1.00 77.56 94 LEU A O 1
ATOM 772 N N . HIS A 1 95 ? 0.774 -16.387 3.772 1.00 70.75 95 HIS A N 1
ATOM 773 C CA . HIS A 1 95 ? 1.509 -17.496 4.375 1.00 70.75 95 HIS A CA 1
ATOM 774 C C . HIS A 1 95 ? 2.656 -17.922 3.453 1.00 70.75 95 HIS A C 1
ATOM 776 O O . HIS A 1 95 ? 2.454 -18.211 2.277 1.00 70.75 95 HIS A O 1
ATOM 782 N N . GLY A 1 96 ? 3.891 -17.912 3.964 1.00 65.56 96 GLY A N 1
ATOM 783 C CA . GLY A 1 96 ? 5.070 -18.337 3.195 1.00 65.56 96 GLY A CA 1
ATOM 784 C C . GLY A 1 96 ? 5.428 -17.446 1.994 1.00 65.56 96 GLY A C 1
ATOM 785 O O . GLY A 1 96 ? 6.299 -17.815 1.212 1.00 65.56 96 GLY A O 1
ATOM 786 N N . GLY A 1 97 ? 4.794 -16.275 1.853 1.00 66.69 97 GLY A N 1
ATOM 787 C CA . GLY A 1 97 ? 4.940 -15.411 0.677 1.00 66.69 97 GLY A CA 1
ATOM 788 C C . GLY A 1 97 ? 4.194 -15.920 -0.560 1.00 66.69 97 GLY A C 1
ATOM 789 O O . GLY A 1 97 ? 4.468 -15.460 -1.664 1.00 66.69 97 GLY A O 1
ATOM 790 N N . GLU A 1 98 ? 3.272 -16.871 -0.407 1.00 72.25 98 GLU A N 1
ATOM 791 C CA . GLU A 1 98 ? 2.458 -17.364 -1.516 1.00 72.25 98 GLU A CA 1
ATOM 792 C C . GLU A 1 98 ? 1.233 -16.479 -1.744 1.00 72.25 98 GLU A C 1
ATOM 794 O O . GLU A 1 98 ? 0.539 -16.088 -0.805 1.00 72.25 98 GLU A O 1
ATOM 799 N N . TRP A 1 99 ? 0.946 -16.178 -3.012 1.00 75.38 99 TRP A N 1
ATOM 800 C CA . TRP A 1 99 ? -0.272 -15.463 -3.376 1.00 75.38 99 TRP A CA 1
ATOM 801 C C . TRP A 1 99 ? -1.513 -16.329 -3.125 1.00 75.38 99 TRP A C 1
ATOM 803 O O . TRP A 1 99 ? -1.512 -17.505 -3.500 1.00 75.38 99 TRP A O 1
ATOM 813 N N . PRO A 1 100 ? -2.604 -15.758 -2.588 1.00 74.94 100 PRO A N 1
ATOM 814 C CA . PRO A 1 100 ? -3.865 -16.475 -2.443 1.00 74.94 100 PRO A CA 1
ATOM 815 C C . PRO A 1 100 ? -4.377 -16.952 -3.809 1.00 74.94 100 PRO A C 1
ATOM 817 O O . PRO A 1 100 ? -4.539 -16.159 -4.741 1.00 74.94 100 PRO A O 1
ATOM 820 N N . LYS A 1 101 ? -4.591 -18.266 -3.951 1.00 79.00 101 LYS A N 1
ATOM 821 C CA . LYS A 1 101 ? -4.994 -18.890 -5.222 1.00 79.00 101 LYS A CA 1
ATOM 822 C C . LYS A 1 101 ? -6.354 -18.362 -5.680 1.00 79.00 101 LYS A C 1
ATOM 824 O O . LYS A 1 101 ? -7.273 -18.260 -4.877 1.00 79.00 101 LYS A O 1
ATOM 829 N N . GLY A 1 102 ? -6.476 -18.068 -6.976 1.00 79.31 102 GLY A N 1
ATOM 830 C CA . GLY A 1 102 ? -7.727 -17.582 -7.572 1.00 79.31 102 GLY A CA 1
ATOM 831 C C . GLY A 1 102 ? -8.106 -16.159 -7.162 1.00 79.31 102 GLY A C 1
ATOM 832 O O . GLY A 1 102 ? -9.238 -15.752 -7.370 1.00 79.31 102 GLY A O 1
ATOM 833 N N . ARG A 1 103 ? -7.183 -15.400 -6.561 1.00 81.38 103 ARG A N 1
ATOM 834 C CA . ARG A 1 103 ? -7.445 -14.034 -6.105 1.00 81.38 103 ARG A CA 1
ATOM 835 C C . ARG A 1 103 ? -6.558 -13.024 -6.811 1.00 81.38 103 ARG A C 1
ATOM 837 O O . ARG A 1 103 ? -5.444 -13.349 -7.220 1.00 81.38 103 ARG A O 1
ATOM 844 N N . LYS A 1 104 ? -7.051 -11.789 -6.930 1.00 83.88 104 LYS A N 1
ATOM 845 C CA . LYS A 1 104 ? -6.397 -10.703 -7.669 1.00 83.88 104 LYS A CA 1
ATOM 846 C C . LYS A 1 104 ? -5.835 -9.648 -6.705 1.00 83.88 104 LYS A C 1
ATOM 848 O O . LYS A 1 104 ? -6.610 -8.889 -6.124 1.00 83.88 104 LYS A O 1
ATOM 853 N N . PRO A 1 105 ? -4.505 -9.581 -6.518 1.00 84.81 105 PRO A N 1
ATOM 85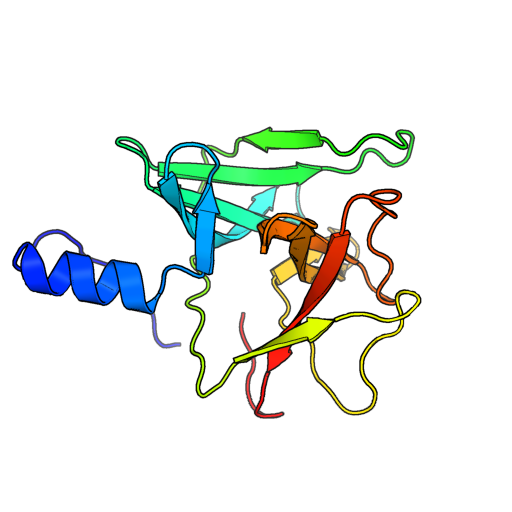4 C CA . PRO A 1 105 ? -3.870 -8.494 -5.780 1.00 84.81 105 PRO A CA 1
ATOM 855 C C . PRO A 1 105 ? -4.090 -7.135 -6.442 1.00 84.81 105 PRO A C 1
ATOM 857 O O . PRO A 1 105 ? -4.047 -7.030 -7.671 1.00 84.81 105 PRO A O 1
ATOM 860 N N . ILE A 1 106 ? -4.265 -6.090 -5.631 1.00 85.56 106 ILE A N 1
ATOM 861 C CA . ILE A 1 106 ? -4.389 -4.719 -6.133 1.00 85.56 106 ILE A CA 1
ATOM 862 C C . ILE A 1 106 ? -3.025 -4.208 -6.594 1.00 85.56 106 ILE A C 1
ATOM 864 O O . ILE A 1 106 ? -2.079 -4.106 -5.805 1.00 85.56 106 ILE A O 1
ATOM 868 N N . LEU A 1 107 ? -2.929 -3.894 -7.888 1.00 87.44 107 LEU A N 1
ATOM 869 C CA . LEU A 1 107 ? -1.748 -3.285 -8.486 1.00 87.44 107 LEU A CA 1
ATOM 870 C C . LEU A 1 107 ? -1.567 -1.874 -7.912 1.00 87.44 107 LEU A C 1
ATOM 872 O O . LEU A 1 107 ? -2.481 -1.063 -7.978 1.00 87.44 107 LEU A O 1
ATOM 876 N N . GLY A 1 108 ? -0.391 -1.601 -7.354 1.00 86.81 108 GLY A N 1
ATOM 877 C CA . GLY A 1 108 ? -0.004 -0.270 -6.872 1.00 86.81 108 GLY A CA 1
ATOM 878 C C . GLY A 1 108 ? 1.122 0.357 -7.693 1.00 86.81 108 GLY A C 1
ATOM 879 O O . GLY A 1 108 ? 1.643 1.408 -7.343 1.00 86.81 108 GLY A O 1
ATOM 880 N N . GLY A 1 109 ? 1.578 -0.320 -8.748 1.00 88.69 109 GLY A N 1
ATOM 881 C CA . GLY A 1 109 ? 2.597 0.223 -9.632 1.00 88.69 109 GLY A CA 1
ATOM 882 C C . GLY A 1 109 ? 3.350 -0.819 -10.443 1.00 88.69 109 GLY A C 1
ATOM 883 O O . GLY A 1 109 ? 3.005 -2.003 -10.490 1.00 88.69 109 GLY A O 1
ATOM 884 N N . CYS A 1 110 ? 4.413 -0.364 -11.093 1.00 89.06 110 CYS A N 1
ATOM 885 C CA . CYS A 1 110 ? 5.270 -1.183 -11.931 1.00 89.06 110 CYS A CA 1
ATOM 886 C C . CYS A 1 110 ? 6.693 -0.622 -11.971 1.00 89.06 110 CYS A C 1
ATOM 888 O O . CYS A 1 110 ? 6.911 0.581 -11.841 1.00 89.06 110 CYS A O 1
ATOM 890 N N . THR A 1 111 ? 7.685 -1.494 -12.147 1.00 86.75 111 THR A N 1
ATOM 891 C CA . THR A 1 111 ? 9.046 -1.051 -12.463 1.00 86.75 111 THR A CA 1
ATOM 892 C C . THR A 1 111 ? 9.127 -0.536 -13.898 1.00 86.75 111 THR A C 1
ATOM 894 O O . THR A 1 111 ? 8.292 -0.876 -14.735 1.00 86.75 111 THR A O 1
ATOM 897 N N . ILE A 1 112 ? 10.209 0.176 -14.211 1.00 86.38 112 ILE A N 1
ATOM 898 C CA . ILE A 1 112 ? 10.560 0.569 -15.585 1.00 86.38 112 ILE A CA 1
ATOM 899 C C . ILE A 1 112 ? 10.592 -0.611 -16.579 1.00 86.38 112 ILE A C 1
ATOM 901 O O . ILE A 1 112 ? 10.267 -0.446 -17.748 1.00 86.38 112 ILE A O 1
ATOM 905 N N . ASN A 1 113 ? 10.909 -1.822 -16.104 1.00 85.19 113 ASN A N 1
ATOM 906 C CA . ASN A 1 113 ? 10.923 -3.051 -16.910 1.00 85.19 113 ASN A CA 1
ATOM 907 C C . ASN A 1 113 ? 9.555 -3.765 -16.951 1.00 85.19 113 ASN A C 1
ATOM 909 O O . ASN A 1 113 ? 9.471 -4.907 -17.395 1.00 85.19 113 ASN A O 1
ATOM 913 N N . GLY A 1 114 ? 8.493 -3.144 -16.430 1.00 85.69 114 GLY A N 1
ATOM 914 C CA . GLY A 1 114 ? 7.134 -3.689 -16.425 1.00 85.69 114 GLY A CA 1
ATOM 915 C C . GLY A 1 114 ? 6.823 -4.684 -15.299 1.00 85.69 114 GLY A C 1
ATOM 916 O O . GLY A 1 114 ? 5.741 -5.272 -15.290 1.00 85.69 114 GLY A O 1
ATOM 917 N N . ASN A 1 115 ? 7.716 -4.880 -14.320 1.00 86.12 115 ASN A N 1
ATOM 918 C CA . ASN A 1 115 ? 7.438 -5.790 -13.204 1.00 86.12 115 ASN A CA 1
ATOM 919 C C . ASN A 1 115 ? 6.407 -5.172 -12.255 1.00 86.12 115 ASN A C 1
ATOM 921 O O . ASN A 1 115 ? 6.625 -4.084 -11.727 1.00 86.12 115 ASN A O 1
ATOM 925 N N . LYS A 1 116 ? 5.309 -5.889 -12.005 1.00 86.31 116 LYS A N 1
ATOM 926 C CA . LYS A 1 116 ? 4.197 -5.433 -11.159 1.00 86.31 116 LYS A CA 1
ATOM 927 C C . LYS A 1 116 ? 4.598 -5.278 -9.687 1.00 86.31 116 LYS A C 1
ATOM 929 O O . LYS A 1 116 ? 5.312 -6.126 -9.141 1.00 86.31 116 LYS A O 1
ATOM 934 N N . LYS A 1 117 ? 4.063 -4.233 -9.054 1.00 86.62 117 LYS A N 1
ATOM 935 C CA . LYS A 1 117 ? 4.160 -3.935 -7.621 1.00 86.62 117 LYS A CA 1
ATOM 936 C C . LYS A 1 117 ? 2.762 -3.838 -7.021 1.00 86.62 117 LYS A C 1
ATOM 938 O O . LYS A 1 117 ? 1.842 -3.353 -7.674 1.00 86.62 117 LYS A O 1
ATOM 943 N N . TYR A 1 118 ? 2.598 -4.288 -5.786 1.00 86.56 118 TYR A N 1
ATOM 944 C CA . TYR A 1 118 ? 1.298 -4.391 -5.124 1.00 86.56 118 TYR A CA 1
ATOM 945 C C . TYR A 1 118 ? 1.329 -3.744 -3.742 1.00 86.56 118 TYR A C 1
ATOM 947 O O . TYR A 1 118 ? 2.386 -3.656 -3.112 1.00 86.56 118 TYR A O 1
ATOM 955 N N . HIS A 1 119 ? 0.154 -3.337 -3.265 1.00 86.31 119 HIS A N 1
ATOM 956 C CA . HIS A 1 119 ? -0.018 -2.807 -1.917 1.00 86.31 119 HIS A CA 1
ATOM 957 C C . HIS A 1 119 ? 0.043 -3.921 -0.869 1.00 86.31 119 HIS A C 1
ATOM 959 O O . HIS A 1 119 ? -0.772 -4.847 -0.870 1.00 86.31 119 HIS A O 1
ATOM 965 N N . GLY A 1 120 ? 1.006 -3.814 0.040 1.00 84.69 120 GLY A N 1
ATOM 966 C CA . GLY A 1 120 ? 1.149 -4.669 1.209 1.00 84.69 120 GLY A CA 1
ATOM 967 C C . GLY A 1 120 ? 0.900 -3.921 2.513 1.00 84.69 120 GLY A C 1
ATOM 968 O O . GLY A 1 120 ? 0.949 -2.692 2.573 1.00 84.69 120 GLY A O 1
ATOM 969 N N . ARG A 1 121 ? 0.668 -4.682 3.580 1.00 84.94 121 ARG A N 1
ATOM 970 C CA . ARG A 1 121 ? 0.541 -4.173 4.947 1.00 84.94 121 ARG A CA 1
ATOM 971 C C . ARG A 1 121 ? 1.157 -5.157 5.927 1.00 84.94 121 ARG A C 1
ATOM 973 O O . ARG A 1 121 ? 0.739 -6.306 5.994 1.00 84.94 121 ARG A O 1
ATOM 980 N N . LEU A 1 122 ? 2.134 -4.716 6.703 1.00 80.56 122 LEU A N 1
ATOM 981 C CA . LEU A 1 122 ? 2.682 -5.479 7.816 1.00 80.56 122 LEU A CA 1
ATOM 982 C C . LEU A 1 122 ? 1.860 -5.187 9.071 1.00 80.56 122 LEU A C 1
ATOM 984 O O . LEU A 1 122 ? 1.826 -4.041 9.506 1.00 80.56 122 LEU A O 1
ATOM 988 N N . THR A 1 123 ? 1.226 -6.201 9.650 1.00 80.81 123 THR A N 1
ATOM 989 C CA . THR A 1 123 ? 0.571 -6.117 10.961 1.00 80.81 123 THR A CA 1
ATOM 990 C C . THR A 1 123 ? 1.557 -6.573 12.027 1.00 80.81 123 THR A C 1
ATOM 992 O O . THR A 1 123 ? 1.938 -7.741 12.060 1.00 80.81 123 THR A O 1
ATOM 995 N N . LEU A 1 124 ? 2.000 -5.650 12.876 1.00 80.06 124 LEU A N 1
ATOM 996 C CA . LEU A 1 124 ? 2.914 -5.907 13.984 1.00 80.06 124 LEU A CA 1
ATOM 997 C C . LEU A 1 124 ? 2.206 -6.657 15.121 1.00 80.06 124 LEU A C 1
ATOM 999 O O . LEU A 1 124 ? 0.980 -6.655 15.227 1.00 80.06 124 LEU A O 1
ATOM 1003 N N . LYS A 1 125 ? 2.988 -7.275 16.012 1.00 77.50 125 LYS A N 1
ATOM 1004 C CA . LYS A 1 125 ? 2.462 -8.050 17.155 1.00 77.50 125 LYS A CA 1
ATOM 1005 C C . LYS A 1 125 ? 1.577 -7.246 18.113 1.00 77.50 125 LYS A C 1
ATOM 1007 O O . LYS A 1 125 ? 0.747 -7.829 18.797 1.00 77.50 125 LYS A O 1
ATOM 1012 N N . ASP A 1 126 ? 1.766 -5.933 18.177 1.00 77.12 126 ASP A N 1
ATOM 1013 C CA . ASP A 1 126 ? 0.968 -5.017 18.999 1.00 77.12 126 ASP A CA 1
ATOM 1014 C C . ASP A 1 126 ? -0.310 -4.523 18.291 1.00 77.12 126 ASP A C 1
ATOM 1016 O O . ASP A 1 126 ? -1.005 -3.648 18.801 1.00 77.12 126 ASP A O 1
ATOM 1020 N N . GLY A 1 127 ? -0.624 -5.075 17.114 1.00 71.31 127 GLY A N 1
ATOM 1021 C CA . GLY A 1 127 ? -1.799 -4.729 16.318 1.00 71.31 127 GLY A CA 1
ATOM 1022 C C . GLY A 1 127 ? -1.618 -3.500 15.428 1.00 71.31 127 GLY A C 1
ATOM 1023 O O . GLY A 1 127 ? -2.481 -3.235 14.591 1.00 71.31 127 GLY A O 1
ATOM 1024 N N . ARG A 1 128 ? -0.502 -2.764 15.541 1.00 76.00 128 ARG A N 1
ATOM 1025 C CA . ARG A 1 128 ? -0.209 -1.657 14.621 1.00 76.00 128 ARG A CA 1
ATOM 1026 C C . ARG A 1 128 ? 0.027 -2.190 13.219 1.00 76.00 128 ARG A C 1
ATOM 1028 O O . ARG A 1 128 ? 0.565 -3.282 13.039 1.00 76.00 128 ARG A O 1
ATOM 1035 N N . THR A 1 129 ? -0.323 -1.399 12.210 1.00 76.56 129 THR A N 1
ATOM 1036 C CA . THR A 1 129 ? -0.087 -1.785 10.820 1.00 76.56 129 THR A CA 1
ATOM 1037 C C . THR A 1 129 ? 0.746 -0.760 10.076 1.00 76.56 129 THR A C 1
ATOM 1039 O O . THR A 1 129 ? 0.630 0.442 10.306 1.00 76.56 129 THR A O 1
ATOM 1042 N N . VAL A 1 130 ? 1.600 -1.242 9.177 1.00 78.44 130 VAL A N 1
ATOM 1043 C CA . VAL A 1 130 ? 2.473 -0.400 8.363 1.00 78.44 130 VAL A CA 1
ATOM 1044 C C . VAL A 1 130 ? 2.343 -0.801 6.905 1.00 78.44 130 VAL A C 1
ATOM 1046 O O . VAL A 1 130 ? 2.508 -1.969 6.556 1.00 78.44 130 VAL A O 1
ATOM 1049 N N . LEU A 1 131 ? 2.049 0.165 6.041 1.00 81.81 131 LEU A N 1
ATOM 1050 C CA . LEU A 1 131 ? 1.960 -0.067 4.602 1.00 81.81 131 LEU A CA 1
ATOM 1051 C C . LEU A 1 131 ? 3.336 -0.392 4.007 1.00 81.81 131 LEU A C 1
ATOM 1053 O O . LEU A 1 131 ? 4.362 0.141 4.436 1.00 81.81 131 LEU A O 1
ATOM 1057 N N . ARG A 1 132 ? 3.339 -1.296 3.028 1.00 79.62 132 ARG A N 1
ATOM 1058 C CA . ARG A 1 132 ? 4.531 -1.840 2.372 1.00 79.62 132 ARG A CA 1
ATOM 1059 C C . ARG A 1 132 ? 4.315 -2.031 0.875 1.00 79.62 132 ARG A C 1
ATOM 1061 O O . ARG A 1 132 ? 3.183 -2.117 0.405 1.00 79.62 132 ARG A O 1
ATOM 1068 N N . THR A 1 133 ? 5.409 -2.174 0.140 1.00 79.44 133 THR A N 1
ATOM 1069 C CA . THR A 1 133 ? 5.415 -2.593 -1.266 1.00 79.44 133 THR A CA 1
ATOM 1070 C C . THR A 1 133 ? 5.704 -4.086 -1.393 1.00 79.44 133 THR A C 1
ATOM 1072 O O . THR A 1 133 ? 6.654 -4.607 -0.810 1.00 79.44 133 THR A O 1
ATOM 1075 N N . LEU A 1 134 ? 4.905 -4.782 -2.201 1.00 76.12 134 LEU A N 1
ATOM 1076 C CA . LEU A 1 134 ? 5.104 -6.189 -2.554 1.00 76.12 134 LEU A CA 1
ATOM 1077 C C . LEU A 1 134 ? 5.475 -6.325 -4.031 1.00 76.12 134 LEU A C 1
ATOM 1079 O O . LEU A 1 134 ? 4.916 -5.634 -4.880 1.00 76.12 134 LEU A O 1
ATOM 1083 N N . PHE A 1 135 ? 6.368 -7.260 -4.357 1.00 75.19 135 PHE A N 1
ATOM 1084 C CA . PHE A 1 135 ? 6.752 -7.565 -5.739 1.00 75.19 135 PHE A CA 1
ATOM 1085 C C . PHE A 1 135 ? 6.085 -8.854 -6.243 1.00 75.19 135 PHE A C 1
ATOM 1087 O O . PHE A 1 135 ? 5.509 -9.640 -5.485 1.00 75.19 135 PHE A O 1
ATOM 1094 N N . SER A 1 136 ? 6.173 -9.100 -7.554 1.00 64.50 136 SER A N 1
ATOM 1095 C CA . SER A 1 136 ? 5.725 -10.352 -8.177 1.00 64.50 136 SER A CA 1
ATOM 1096 C C . SER A 1 136 ? 6.297 -11.596 -7.467 1.00 64.50 136 SER A C 1
ATOM 1098 O O . SER A 1 136 ? 7.483 -11.629 -7.142 1.00 64.50 136 SER A O 1
ATOM 1100 N N . ARG A 1 137 ? 5.456 -12.634 -7.299 1.00 58.88 137 ARG A N 1
ATOM 1101 C CA . ARG A 1 137 ? 5.638 -13.861 -6.474 1.00 58.88 137 ARG A CA 1
ATOM 1102 C C . ARG A 1 137 ? 5.431 -13.745 -4.953 1.00 58.88 137 ARG A C 1
ATOM 1104 O O . ARG A 1 137 ? 5.881 -14.637 -4.249 1.00 58.88 137 ARG A O 1
ATOM 1111 N N . GLY A 1 138 ? 4.805 -12.682 -4.441 1.00 50.66 138 GLY A N 1
ATOM 1112 C CA . GLY A 1 138 ? 4.428 -12.583 -3.019 1.00 50.66 138 GLY A CA 1
ATOM 1113 C C . GLY A 1 138 ? 5.634 -12.509 -2.078 1.00 50.66 138 GLY A C 1
ATOM 1114 O O . GLY A 1 138 ? 5.505 -12.507 -0.854 1.00 50.66 138 GLY A O 1
ATOM 1115 N N . ARG A 1 139 ? 6.830 -12.361 -2.661 1.00 52.06 139 ARG A N 1
ATOM 1116 C CA . ARG A 1 139 ? 8.027 -11.945 -1.955 1.00 52.06 139 ARG A CA 1
ATOM 1117 C C . ARG A 1 139 ? 7.823 -10.487 -1.560 1.00 52.06 139 ARG A C 1
ATOM 1119 O O . ARG A 1 139 ? 8.101 -9.578 -2.340 1.00 52.06 139 ARG A O 1
ATOM 1126 N N . ALA A 1 140 ? 7.365 -10.264 -0.335 1.00 52.19 140 ALA A N 1
ATOM 1127 C CA . ALA A 1 140 ? 7.961 -9.168 0.404 1.00 52.19 140 ALA A CA 1
ATOM 1128 C C . ALA A 1 140 ? 9.412 -9.529 0.681 1.00 52.19 140 ALA A C 1
ATOM 1130 O O . ALA A 1 140 ? 9.754 -10.696 0.906 1.00 52.19 140 ALA A O 1
ATOM 1131 N N . VAL A 1 141 ? 10.258 -8.513 0.747 1.00 48.22 141 VAL A N 1
ATOM 1132 C CA . VAL A 1 141 ? 11.480 -8.644 1.529 1.00 48.22 141 VAL A CA 1
ATOM 1133 C C . VAL A 1 141 ? 11.039 -9.047 2.936 1.00 48.22 141 VAL A C 1
ATOM 1135 O O . VAL A 1 141 ? 10.227 -8.349 3.542 1.00 48.22 141 VAL A O 1
ATOM 1138 N N . ARG A 1 142 ? 11.488 -10.220 3.411 1.00 46.38 142 ARG A N 1
ATOM 1139 C CA . ARG A 1 142 ? 11.229 -10.699 4.775 1.00 46.38 142 ARG A CA 1
ATOM 1140 C C . ARG A 1 142 ? 11.632 -9.584 5.735 1.00 46.38 142 ARG A C 1
ATOM 1142 O O . ARG A 1 142 ? 12.813 -9.411 6.016 1.00 46.38 142 ARG A O 1
ATOM 1149 N N . VAL A 1 143 ? 10.656 -8.854 6.259 1.00 47.59 143 VAL A N 1
ATOM 1150 C CA . VAL A 1 143 ? 10.853 -8.034 7.449 1.00 47.59 143 VAL A CA 1
ATOM 1151 C C . VAL A 1 143 ? 10.868 -9.039 8.596 1.00 47.59 143 VAL A C 1
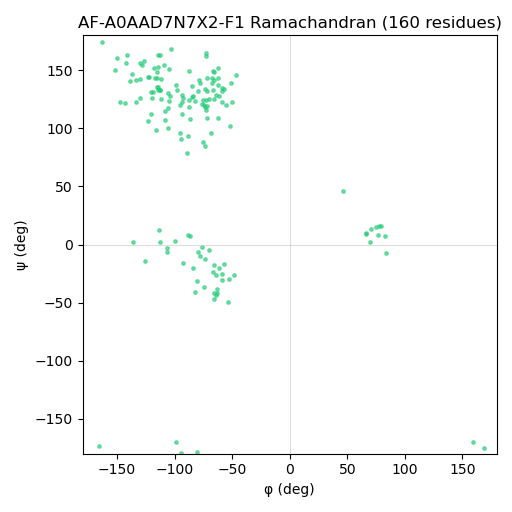ATOM 1153 O O . VAL A 1 143 ? 9.821 -9.467 9.077 1.00 47.59 143 VAL A O 1
ATOM 1156 N N . GLY A 1 144 ? 12.055 -9.568 8.898 1.00 41.69 144 GLY A N 1
ATOM 1157 C CA . GLY A 1 144 ? 12.231 -10.705 9.797 1.00 41.69 144 GLY A CA 1
ATOM 1158 C C . GLY A 1 144 ? 11.497 -10.524 11.128 1.00 41.69 144 GLY A C 1
ATOM 1159 O O . GLY A 1 144 ? 11.744 -9.564 11.844 1.00 41.69 144 GLY A O 1
ATOM 1160 N N . GLY A 1 145 ? 10.601 -11.461 11.456 1.00 50.16 145 GLY A N 1
ATOM 1161 C CA . GLY A 1 145 ? 10.080 -11.687 12.812 1.00 50.16 145 GLY A CA 1
ATOM 1162 C C . GLY A 1 145 ? 9.157 -10.622 13.422 1.00 50.16 145 GLY A C 1
ATOM 1163 O O . GLY A 1 145 ? 8.748 -10.793 14.572 1.00 50.16 145 GLY A O 1
ATOM 1164 N N . LEU A 1 146 ? 8.823 -9.549 12.698 1.00 59.41 146 LEU A N 1
ATOM 1165 C CA . LEU A 1 146 ? 8.124 -8.391 13.274 1.00 59.41 146 LEU A CA 1
ATOM 1166 C C . LEU A 1 146 ? 6.589 -8.436 13.157 1.00 59.41 146 LEU A C 1
ATOM 1168 O O . LEU A 1 146 ? 5.925 -7.716 13.901 1.00 59.41 146 LEU A O 1
ATOM 1172 N N . GLY A 1 147 ? 6.011 -9.293 12.308 1.00 66.25 147 GLY A N 1
ATOM 1173 C CA . GLY A 1 147 ? 4.555 -9.364 12.151 1.00 66.25 147 GLY A CA 1
ATOM 1174 C C . GLY A 1 147 ? 4.059 -10.182 10.957 1.00 66.25 147 GLY A C 1
ATOM 1175 O O . GLY A 1 147 ? 4.860 -10.775 10.231 1.00 66.25 147 GLY A O 1
ATOM 1176 N N . ASP A 1 148 ? 2.742 -10.168 10.752 1.00 77.81 148 ASP A N 1
ATOM 1177 C CA . ASP A 1 148 ? 2.065 -10.819 9.630 1.00 77.81 148 ASP A CA 1
ATOM 1178 C C . ASP A 1 148 ? 2.008 -9.885 8.422 1.00 77.81 148 ASP A C 1
ATOM 1180 O O . ASP A 1 148 ? 1.518 -8.754 8.487 1.00 77.81 148 ASP A O 1
ATOM 1184 N N . LEU A 1 149 ? 2.518 -10.359 7.291 1.00 78.00 149 LEU A N 1
ATOM 1185 C CA . LEU A 1 149 ? 2.457 -9.628 6.038 1.00 78.00 149 LEU A CA 1
ATOM 1186 C C . LEU A 1 149 ? 1.120 -9.884 5.352 1.00 78.00 149 LEU A C 1
ATOM 1188 O O . LEU A 1 149 ? 0.772 -11.026 5.081 1.00 78.00 149 LEU A O 1
ATOM 1192 N N . ASN A 1 150 ? 0.429 -8.815 4.987 1.00 82.06 150 ASN A N 1
ATOM 1193 C CA . ASN A 1 150 ? -0.836 -8.846 4.277 1.00 82.06 150 ASN A CA 1
ATOM 1194 C C . ASN A 1 150 ? -0.682 -8.244 2.882 1.00 82.06 150 ASN A C 1
ATOM 1196 O O . ASN A 1 150 ? 0.137 -7.344 2.672 1.00 82.06 150 ASN A O 1
ATOM 1200 N N . VAL A 1 151 ? -1.529 -8.678 1.955 1.00 81.94 151 VAL A N 1
ATOM 1201 C CA . VAL A 1 151 ? -1.761 -8.016 0.669 1.00 81.94 151 VAL A CA 1
ATOM 1202 C C . VAL A 1 151 ? -3.204 -7.542 0.572 1.00 81.94 151 VAL A C 1
ATOM 1204 O O . VAL A 1 151 ? -4.114 -8.222 1.043 1.00 81.94 151 VAL A O 1
ATOM 1207 N N . CYS A 1 152 ? -3.403 -6.385 -0.055 1.00 79.75 152 CYS A N 1
ATOM 1208 C CA . CYS A 1 152 ? -4.713 -5.933 -0.488 1.00 79.75 152 CYS A CA 1
ATOM 1209 C C . CYS A 1 152 ? -5.146 -6.704 -1.746 1.00 79.75 152 CYS A C 1
ATOM 1211 O O . CYS A 1 152 ? -4.436 -6.715 -2.760 1.00 79.75 152 CYS A O 1
ATOM 1213 N N . LEU A 1 153 ? -6.308 -7.344 -1.684 1.00 79.00 153 LEU A N 1
ATOM 1214 C CA . LEU A 1 153 ? -6.925 -8.072 -2.788 1.00 79.00 153 LEU A CA 1
ATOM 1215 C C . LEU A 1 153 ? -8.231 -7.400 -3.194 1.00 79.00 153 LEU A C 1
ATOM 1217 O O . LEU A 1 153 ? -8.946 -6.873 -2.345 1.00 79.00 153 LEU A O 1
ATOM 1221 N N . ALA A 1 154 ? -8.570 -7.490 -4.477 1.00 78.75 154 ALA A N 1
ATOM 1222 C CA . ALA A 1 154 ? -9.929 -7.230 -4.927 1.00 78.75 154 ALA A CA 1
ATOM 1223 C C . ALA A 1 154 ? -10.853 -8.377 -4.481 1.00 78.75 154 ALA A C 1
ATOM 1225 O O . ALA A 1 154 ? -10.460 -9.552 -4.494 1.00 78.75 154 ALA A O 1
ATOM 1226 N N . LEU A 1 155 ? -12.085 -8.030 -4.116 1.00 77.81 155 LEU A N 1
ATOM 1227 C CA . LEU A 1 155 ? -13.182 -8.977 -3.903 1.00 77.81 155 LEU A CA 1
ATOM 1228 C C . LEU A 1 155 ? -13.894 -9.346 -5.212 1.00 77.81 155 LEU A C 1
ATOM 1230 O O . LEU A 1 155 ? -14.527 -10.393 -5.283 1.00 77.81 155 LEU A O 1
ATOM 1234 N N . ASP A 1 156 ? -13.748 -8.521 -6.250 1.00 70.81 156 ASP A N 1
ATOM 1235 C CA . ASP A 1 156 ? -14.351 -8.709 -7.571 1.00 70.81 156 ASP A CA 1
ATOM 1236 C C . ASP A 1 156 ? -13.254 -8.796 -8.649 1.00 70.81 156 ASP A C 1
ATOM 1238 O O . ASP A 1 156 ? -12.343 -7.964 -8.706 1.00 70.81 156 ASP A O 1
ATOM 1242 N N . GLU A 1 157 ? -13.332 -9.803 -9.520 1.00 57.88 157 GLU A N 1
ATOM 1243 C CA . GLU A 1 157 ? -12.380 -10.025 -10.615 1.00 57.88 157 GLU A CA 1
ATOM 1244 C C . GLU A 1 157 ? -12.385 -8.889 -11.653 1.00 57.88 157 GLU A C 1
ATOM 1246 O O . GLU A 1 157 ? -11.354 -8.618 -12.288 1.00 57.88 157 GLU A O 1
ATOM 1251 N N . THR A 1 158 ? -13.515 -8.182 -11.777 1.00 56.34 158 THR A N 1
ATOM 1252 C CA . THR A 1 158 ? -13.717 -7.064 -12.710 1.00 56.34 158 THR A CA 1
ATOM 1253 C C . THR A 1 158 ? -13.074 -5.762 -12.242 1.00 56.34 158 THR A C 1
ATOM 1255 O O . THR A 1 158 ? -12.973 -4.808 -13.015 1.00 56.34 158 THR A O 1
ATOM 1258 N N . MET A 1 159 ? -12.591 -5.703 -10.997 1.00 57.66 159 MET A N 1
ATOM 1259 C CA . MET A 1 159 ? -11.938 -4.507 -10.491 1.00 57.66 159 MET A CA 1
ATOM 1260 C C . MET A 1 159 ? -10.555 -4.351 -11.144 1.00 57.66 159 MET A C 1
ATOM 1262 O O . MET A 1 159 ? -9.616 -5.115 -10.890 1.00 57.66 159 MET A O 1
ATOM 1266 N N . GLU A 1 160 ? -10.431 -3.360 -12.023 1.00 50.72 160 GLU A N 1
ATOM 1267 C CA . GLU A 1 160 ? -9.158 -2.849 -12.524 1.00 50.72 160 GLU A CA 1
ATOM 1268 C C . GLU A 1 160 ? -8.922 -1.474 -11.908 1.00 50.72 160 GLU A C 1
ATOM 1270 O O . GLU A 1 160 ? -9.690 -0.538 -12.122 1.00 50.72 160 GLU A O 1
ATOM 1275 N N . LEU A 1 161 ? -7.878 -1.375 -11.089 1.00 52.47 161 LEU A N 1
ATOM 1276 C CA . LEU A 1 161 ? -7.409 -0.114 -10.534 1.00 52.47 161 LEU A CA 1
ATOM 1277 C C . LEU A 1 161 ? -6.126 0.252 -11.278 1.00 52.47 161 LEU A C 1
ATOM 1279 O O . LEU A 1 161 ? -5.159 -0.513 -11.254 1.00 52.47 161 LEU A O 1
ATOM 1283 N N . LEU A 1 162 ? -6.174 1.386 -11.972 1.00 42.34 162 LEU A N 1
ATOM 1284 C CA . LEU A 1 162 ? -5.057 2.053 -12.635 1.00 42.34 162 LEU A CA 1
ATOM 1285 C C . LEU A 1 162 ? -5.052 3.513 -12.191 1.00 42.34 162 LEU A C 1
ATOM 1287 O O . LEU A 1 162 ? -6.109 4.165 -12.362 1.00 42.34 162 LEU A O 1
#

InterPro domains:
  IPR006616 DM9 repeat [PF11901] (29-130)

pLDDT: mean 72.54, std 18.4, range [22.67, 92.94]

Sequence (162 aa):
MHYYPWNVSKSNSKDSKALVNSFTQTMDELGNPVFMGSAPFKGSIEPCRIVASPEIRVYFDHYPQEEVTHRETEHRGPFTLLPFVEEKMEWIVLHGGEWPKGRKPILGGCTINGNKKYHGRLTLKDGRTVLRTLFSRGRAVRVGGLGDLNVCLALDETMELL

Mean predicted aligned error: 9.9 Å